Protein AF-A0A8I3NYG0-F1 (afdb_monomer)

Mean predicted aligned error: 18.51 Å

Secondary structure (DSSP, 8-state):
-----------------------------------S-TT-B-TTT--BS--S-EEEESSSTT-EEEHHHHHTT--BTTB-TTS-EEEE--HHHHHHHTTT----TT----BPPTTT----B-HHHHHHHHHHHSGGG------

Organism: Canis lupus familiaris (NCBI:txid9615)

InterPro domains:
  IPR000433 Zinc finger, ZZ-type [PF00569] (37-80)
  IPR000433 Zinc finger, ZZ-type [PS01357] (42-69)
  IPR000433 Zinc finger, ZZ-type [PS50135] (37-93)
  IPR000433 Zinc finger, ZZ-type [SM00291] (36-81)
  IPR008598 Di19, zinc-binding domain [PF05605] (109-142)
  IPR013087 Zinc finger C2H2-type [PS50157] (111-139)
  IPR013087 Zinc finger C2H2-type [SM00355] (111-134)
  IPR043145 Zinc finger, ZZ-type superfamily [G3DSA:3.30.60.90] (30-89)
  IPR050774 KCMF1 and Dystrophin [PTHR12268] (32-141)

Solvent-accessible surface area (backbone atoms only — not comparable to full-atom values): 9466 Å² total; per-residue (Å²): 136,92,87,88,83,91,81,87,90,86,85,92,83,90,85,85,90,81,83,81,83,77,68,88,72,73,79,71,77,72,70,76,67,55,62,42,46,73,96,40,52,15,74,82,78,65,50,55,52,45,63,63,49,34,34,36,42,75,78,41,85,93,38,31,28,40,52,70,43,55,77,67,55,65,62,55,101,80,42,56,78,85,54,61,60,47,81,46,67,37,73,46,48,44,33,67,75,65,72,56,68,72,81,52,98,82,61,84,58,58,42,54,41,92,87,77,65,55,66,72,24,43,74,68,54,39,51,51,46,42,57,70,79,41,54,88,67,72,74,82,76,81,129

Foldseek 3Di:
DDDDDDDDDDDDDDDDDDDDCPDDPDPPPPPVQQQWDAPDAAPQPRDHGDGDKKKAFPQDPNHIHDPVCLVVQPADPRDGNPTDIDIDHRPVNVCVVVVNPPDPVQDDPQDQQPVPRDTRDDPVRSVVCCCPVVVVPPDPPDD

Nearest PDB structures (foldseek):
  6ww3-assembly2_B  TM=8.357E-01  e=2.176E-05  Homo sapiens
  6cw2-assembly3_C  TM=8.959E-01  e=4.546E-04  Saccharomyces cerevisiae
  9c3c-assembly1_V  TM=8.942E-01  e=1.398E-03  Oryctolagus cuniculus
  8yt8-assembly1_E  TM=5.654E-01  e=3.983E-04  Mus musculus
  6cw3-assembly1_G  TM=5.465E-01  e=5.188E-04  Saccharomyces cerevisiae S288C

pLDDT: mean 72.15, std 18.37, range [32.0, 93.94]

Sequence (143 aa):
MWRRKAGAGSAGTPPGTLQPELGRGRAATVSTRMSRHEGVSCDACLKGNFRGRRYKCLICYDYDLCASCYESGATTTRHTTDHPMQCILTRVDFDLYYGGEAFSVEQPQSFTCPYCGKMGYTETSLQEHVTSEHAETSTEVVE

Structure (mmCIF, N/CA/C/O backbone):
data_AF-A0A8I3NYG0-F1
#
_entry.id   AF-A0A8I3NYG0-F1
#
loop_
_atom_site.group_PDB
_atom_site.id
_atom_site.type_symbol
_atom_site.label_atom_id
_atom_site.label_alt_id
_atom_site.label_comp_id
_atom_site.label_asym_id
_atom_site.label_entity_id
_atom_site.label_seq_id
_atom_site.pdbx_PDB_ins_code
_atom_site.Cartn_x
_atom_site.Cartn_y
_atom_site.Cartn_z
_atom_site.occupancy
_atom_site.B_iso_or_equiv
_atom_site.auth_seq_id
_atom_site.auth_comp_id
_atom_site.auth_asym_id
_atom_site.auth_atom_id
_atom_site.pdbx_PDB_model_num
ATOM 1 N N . MET A 1 1 ? 60.583 5.712 55.233 1.00 42.00 1 MET A N 1
ATOM 2 C CA . MET A 1 1 ? 59.564 6.762 55.438 1.00 42.00 1 MET A CA 1
ATOM 3 C C . MET A 1 1 ? 58.213 6.102 55.661 1.00 42.00 1 MET A C 1
ATOM 5 O O . MET A 1 1 ? 57.873 5.136 54.999 1.00 42.00 1 MET A O 1
ATOM 9 N N . TRP A 1 2 ? 57.536 6.591 56.687 1.00 32.00 2 TRP A N 1
ATOM 10 C CA . TRP A 1 2 ? 56.272 6.175 57.289 1.00 32.00 2 TRP A CA 1
ATOM 11 C C . TRP A 1 2 ? 55.085 6.212 56.306 1.00 32.00 2 TRP A C 1
ATOM 13 O O . TRP A 1 2 ? 54.938 7.211 55.612 1.00 32.00 2 TRP A O 1
ATOM 23 N N . ARG A 1 3 ? 54.192 5.207 56.318 1.00 47.38 3 ARG A N 1
ATOM 24 C CA . ARG A 1 3 ? 52.794 5.330 56.802 1.00 47.38 3 ARG A CA 1
ATOM 25 C C . ARG A 1 3 ? 52.092 3.967 56.903 1.00 47.38 3 ARG A C 1
ATOM 27 O O . ARG A 1 3 ? 52.272 3.081 56.083 1.00 47.38 3 ARG A O 1
ATOM 34 N N . ARG A 1 4 ? 51.312 3.857 57.981 1.00 49.84 4 ARG A N 1
ATOM 35 C CA . ARG A 1 4 ? 50.471 2.745 58.453 1.00 49.84 4 ARG A CA 1
ATOM 36 C C . ARG A 1 4 ? 49.082 2.769 57.807 1.00 49.84 4 ARG A C 1
ATOM 38 O O . ARG A 1 4 ? 48.592 3.863 57.540 1.00 49.84 4 ARG A O 1
ATOM 45 N N . LYS A 1 5 ? 48.410 1.611 57.782 1.00 53.62 5 LYS A N 1
ATOM 46 C CA . LYS A 1 5 ? 47.135 1.258 58.479 1.00 53.62 5 LYS A CA 1
ATOM 47 C C . LYS A 1 5 ? 46.608 -0.053 57.851 1.00 53.62 5 LYS A C 1
ATOM 49 O O . LYS A 1 5 ? 46.606 -0.147 56.636 1.00 53.62 5 LYS A O 1
ATOM 54 N N . ALA A 1 6 ? 46.382 -1.161 58.565 1.00 50.12 6 ALA A N 1
ATOM 55 C CA . ALA A 1 6 ? 45.464 -1.470 59.680 1.00 50.12 6 ALA A CA 1
ATOM 56 C C . ALA A 1 6 ? 43.994 -1.699 59.250 1.00 50.12 6 ALA A C 1
ATOM 58 O O . ALA A 1 6 ? 43.372 -0.782 58.725 1.00 50.12 6 ALA A O 1
ATOM 59 N N . GLY A 1 7 ? 43.462 -2.892 59.573 1.00 39.50 7 GLY A N 1
ATOM 60 C CA . GLY A 1 7 ? 42.034 -3.283 59.561 1.00 39.50 7 GLY A CA 1
ATOM 61 C C . GLY A 1 7 ? 41.834 -4.726 59.057 1.00 39.50 7 GLY A C 1
ATOM 62 O O . GLY A 1 7 ? 41.974 -4.948 57.864 1.00 39.50 7 GLY A O 1
ATOM 63 N N . ALA A 1 8 ? 41.797 -5.748 59.932 1.00 47.66 8 ALA A N 1
ATOM 64 C CA . ALA A 1 8 ? 40.586 -6.405 60.490 1.00 47.66 8 ALA A CA 1
ATOM 65 C C . ALA A 1 8 ? 39.703 -7.053 59.391 1.00 47.66 8 ALA A C 1
ATOM 67 O O . ALA A 1 8 ? 39.272 -6.350 58.495 1.00 47.66 8 ALA A O 1
ATOM 68 N N . GLY A 1 9 ? 39.390 -8.352 59.318 1.00 39.44 9 GLY A N 1
ATOM 69 C CA . GLY A 1 9 ? 39.280 -9.425 60.306 1.00 39.44 9 GLY A CA 1
ATOM 70 C C . GLY A 1 9 ? 37.803 -9.830 60.428 1.00 39.44 9 GLY A C 1
ATOM 71 O O . GLY A 1 9 ? 37.062 -9.093 61.065 1.00 39.44 9 GLY A O 1
ATOM 72 N N . SER A 1 10 ? 37.357 -10.947 59.830 1.00 41.16 10 SER A N 1
ATOM 73 C CA . SER A 1 10 ? 36.197 -11.754 60.289 1.00 41.16 10 SER A CA 1
ATOM 74 C C . SER A 1 10 ? 36.028 -13.053 59.486 1.00 41.16 10 SER A C 1
ATOM 76 O O . SER A 1 10 ? 36.313 -13.118 58.295 1.00 41.16 10 SER A O 1
ATOM 78 N N . ALA A 1 11 ? 35.593 -14.083 60.206 1.00 42.12 11 ALA A N 1
ATOM 79 C CA . ALA A 1 11 ? 35.471 -15.482 59.828 1.00 42.12 11 ALA A CA 1
ATOM 80 C C . ALA A 1 11 ? 34.081 -15.854 59.269 1.00 42.12 11 ALA A C 1
ATOM 82 O O . ALA A 1 11 ? 33.121 -15.115 59.470 1.00 42.12 11 ALA A O 1
ATOM 83 N N . GLY A 1 12 ? 33.965 -17.068 58.713 1.00 35.44 12 GLY A N 1
ATOM 84 C CA . GLY A 1 12 ? 32.738 -17.875 58.803 1.00 35.44 12 GLY A CA 1
ATOM 85 C C . GLY A 1 12 ? 32.136 -18.369 57.481 1.00 35.44 12 GLY A C 1
ATOM 86 O O . GLY A 1 12 ? 31.822 -17.602 56.580 1.00 35.44 12 GLY A O 1
ATOM 87 N N . THR A 1 13 ? 31.922 -19.678 57.384 1.00 46.84 13 THR A N 1
ATOM 88 C CA . THR A 1 13 ? 31.084 -20.402 56.401 1.00 46.84 13 THR A CA 1
ATOM 89 C C . THR A 1 13 ? 30.677 -21.724 57.082 1.00 46.84 13 THR A C 1
ATOM 91 O O . THR A 1 13 ? 31.447 -22.146 57.951 1.00 46.84 13 THR A O 1
ATOM 94 N N . PRO A 1 14 ? 29.658 -22.514 56.665 1.00 56.66 14 PRO A N 1
ATOM 95 C CA . PRO A 1 14 ? 28.273 -22.333 56.152 1.00 56.66 14 PRO A CA 1
ATOM 96 C C . PRO A 1 14 ? 27.273 -22.891 57.238 1.00 56.66 14 PRO A C 1
ATOM 98 O O . PRO A 1 14 ? 27.673 -22.829 58.399 1.00 56.66 14 PRO A O 1
ATOM 101 N N . PRO A 1 15 ? 26.055 -23.476 57.021 1.00 48.12 15 PRO A N 1
ATOM 102 C CA . PRO A 1 15 ? 25.228 -23.719 55.822 1.00 48.12 15 PRO A CA 1
ATOM 103 C C . PRO A 1 15 ? 23.712 -23.407 55.956 1.00 48.12 15 PRO A C 1
ATOM 105 O O . PRO A 1 15 ? 23.185 -23.188 57.038 1.00 48.12 15 PRO A O 1
ATOM 108 N N . GLY A 1 16 ? 22.992 -23.521 54.833 1.00 39.84 16 GLY A N 1
ATOM 109 C CA . GLY A 1 16 ? 21.641 -24.094 54.824 1.00 39.84 16 GLY A CA 1
ATOM 110 C C . GLY A 1 16 ? 20.433 -23.147 54.814 1.00 39.84 16 GLY A C 1
ATOM 111 O O . GLY A 1 16 ? 20.164 -22.433 55.769 1.00 39.84 16 GLY A O 1
ATOM 112 N N . THR A 1 17 ? 19.592 -23.385 53.802 1.00 48.12 17 THR A N 1
ATOM 113 C CA . THR A 1 17 ? 18.120 -23.272 53.823 1.00 48.12 17 THR A CA 1
ATOM 114 C C . THR A 1 17 ? 17.507 -21.877 53.647 1.00 48.12 17 THR A C 1
ATOM 116 O O . THR A 1 17 ? 17.425 -21.084 54.575 1.00 48.12 17 THR A O 1
ATOM 119 N N . LEU A 1 18 ? 16.965 -21.629 52.451 1.00 40.59 18 LEU A N 1
ATOM 120 C CA . LEU A 1 18 ? 15.518 -21.581 52.161 1.00 40.59 18 LEU A CA 1
ATOM 121 C C . LEU A 1 18 ? 15.316 -20.779 50.869 1.00 40.59 18 LEU A C 1
ATOM 123 O O . LEU A 1 18 ? 15.506 -19.566 50.817 1.00 40.59 18 LEU A O 1
ATOM 127 N N . GLN A 1 19 ?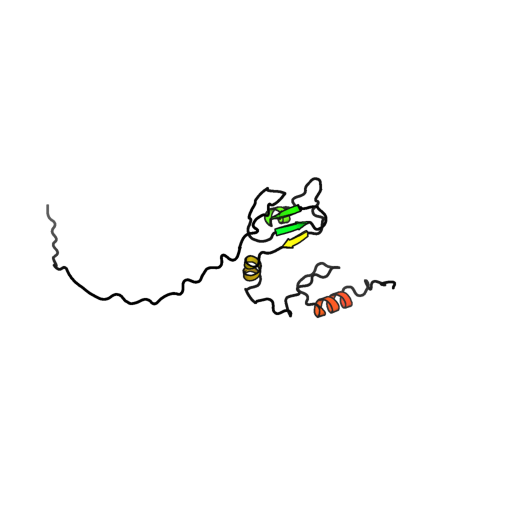 14.953 -21.499 49.811 1.00 53.06 19 GLN A N 1
ATOM 128 C CA . GLN A 1 19 ? 14.451 -20.924 48.570 1.00 53.06 19 GLN A CA 1
ATOM 129 C C . GLN A 1 19 ? 13.124 -20.204 48.853 1.00 53.06 19 GLN A C 1
ATOM 131 O O . GLN A 1 19 ? 12.254 -20.787 49.501 1.00 53.06 19 GLN A O 1
ATOM 136 N N . PRO A 1 20 ? 12.901 -18.988 48.337 1.00 44.91 20 PRO A N 1
ATOM 137 C CA . PRO A 1 20 ? 11.551 -18.535 48.074 1.00 44.91 20 PRO A CA 1
ATOM 138 C C . PRO A 1 20 ? 11.049 -19.241 46.809 1.00 44.91 20 PRO A C 1
ATOM 140 O O . PRO A 1 20 ? 11.574 -19.055 45.711 1.00 44.91 20 PRO A O 1
ATOM 143 N N . GLU A 1 21 ? 10.028 -20.069 47.005 1.00 57.56 21 GLU A N 1
ATOM 144 C CA . GLU A 1 21 ? 9.172 -20.682 45.992 1.00 57.56 21 GLU A CA 1
ATOM 145 C C . GLU A 1 21 ? 8.494 -19.577 45.157 1.00 57.56 21 GLU A C 1
ATOM 147 O O . GLU A 1 21 ? 7.340 -19.212 45.396 1.00 57.56 21 GLU A O 1
ATOM 152 N N . LEU A 1 22 ? 9.205 -18.988 44.190 1.00 51.72 22 LEU A N 1
ATOM 153 C CA . LEU A 1 22 ? 8.561 -18.118 43.212 1.00 51.72 22 LEU A CA 1
ATOM 154 C C . LEU A 1 22 ? 7.806 -19.005 42.227 1.00 51.72 22 LEU A C 1
ATOM 156 O O . LEU A 1 22 ? 8.384 -19.759 41.444 1.00 51.72 22 LEU A O 1
ATOM 160 N N . GLY A 1 23 ? 6.486 -18.940 42.377 1.00 48.28 23 GLY A N 1
ATOM 161 C CA . GLY A 1 23 ? 5.510 -19.824 41.783 1.00 48.28 23 GLY A CA 1
ATOM 162 C C . GLY A 1 23 ? 5.665 -20.037 40.286 1.00 48.28 23 GLY A C 1
ATOM 163 O O . GLY A 1 23 ? 6.173 -19.206 39.536 1.00 48.28 23 GLY A O 1
ATOM 164 N N . ARG A 1 24 ? 5.136 -21.191 39.877 1.00 58.19 24 ARG A N 1
ATOM 165 C CA . ARG A 1 24 ? 4.858 -21.598 38.502 1.00 58.19 24 ARG A CA 1
ATOM 166 C C . ARG A 1 24 ? 4.233 -20.446 37.712 1.00 58.19 24 ARG A C 1
ATOM 168 O O . ARG A 1 24 ? 3.013 -20.320 37.626 1.00 58.19 24 ARG A O 1
ATOM 175 N N . GLY A 1 25 ? 5.081 -19.646 37.077 1.00 47.25 25 GLY A N 1
ATOM 176 C CA . GLY A 1 25 ? 4.707 -18.863 35.919 1.00 47.25 25 GLY A CA 1
ATOM 177 C C . GLY A 1 25 ? 4.360 -19.866 34.837 1.00 47.25 25 GLY A C 1
ATOM 178 O O . GLY A 1 25 ? 5.238 -20.558 34.324 1.00 47.25 25 GLY A O 1
ATOM 179 N N . ARG A 1 26 ? 3.061 -20.006 34.559 1.00 57.84 26 ARG A N 1
ATOM 180 C CA . ARG A 1 26 ? 2.554 -20.679 33.364 1.00 57.84 26 ARG A CA 1
ATOM 181 C C . ARG A 1 26 ? 3.465 -20.284 32.209 1.00 57.84 26 ARG A C 1
ATOM 183 O O . ARG A 1 26 ? 3.571 -19.095 31.911 1.00 57.84 26 ARG A O 1
ATOM 190 N N . ALA A 1 27 ? 4.116 -21.267 31.591 1.00 53.06 27 ALA A N 1
ATOM 191 C CA . ALA A 1 27 ? 4.668 -21.094 30.265 1.00 53.06 27 ALA A CA 1
ATOM 192 C C . ALA A 1 27 ? 3.491 -20.645 29.401 1.00 53.06 27 ALA A C 1
ATOM 194 O O . ALA A 1 27 ? 2.645 -21.451 29.012 1.00 53.06 27 ALA A O 1
ATOM 195 N N . ALA A 1 28 ? 3.374 -19.333 29.202 1.00 54.66 28 ALA A N 1
ATOM 196 C CA . ALA A 1 28 ? 2.611 -18.803 28.106 1.00 54.66 28 ALA A CA 1
ATOM 197 C C . ALA A 1 28 ? 3.236 -19.486 26.900 1.00 54.66 28 ALA A C 1
ATOM 199 O O . ALA A 1 28 ? 4.385 -19.218 26.549 1.00 54.66 28 ALA A O 1
ATOM 200 N N . THR A 1 29 ? 2.521 -20.450 26.330 1.00 55.09 29 THR A N 1
ATOM 201 C CA . THR A 1 29 ? 2.723 -20.838 24.950 1.00 55.09 29 THR A CA 1
ATOM 202 C C . THR A 1 29 ? 2.588 -19.535 24.185 1.00 55.09 29 THR A C 1
ATOM 204 O O . THR A 1 29 ? 1.474 -19.085 23.909 1.00 55.09 29 THR A O 1
ATOM 207 N N . VAL A 1 30 ? 3.715 -18.862 23.950 1.00 53.56 30 VAL A N 1
ATOM 208 C CA . VAL A 1 30 ? 3.807 -17.785 22.984 1.00 53.56 30 VAL A CA 1
ATOM 209 C C . VAL A 1 30 ? 3.527 -18.502 21.680 1.00 53.56 30 VAL A C 1
ATOM 211 O O . VAL A 1 30 ? 4.421 -19.036 21.036 1.00 53.56 30 VAL A O 1
ATOM 214 N N . SER A 1 31 ? 2.239 -18.623 21.351 1.00 54.69 31 SER A N 1
ATOM 215 C CA . SER A 1 31 ? 1.809 -18.788 19.981 1.00 54.69 31 SER A CA 1
ATOM 216 C C . SER A 1 31 ? 2.526 -17.658 19.276 1.00 54.69 31 SER A C 1
ATOM 218 O O . SER A 1 31 ? 2.268 -16.492 19.584 1.00 54.69 31 SER A O 1
ATOM 220 N N . THR A 1 32 ? 3.541 -18.012 18.491 1.00 58.31 32 THR A N 1
ATOM 221 C CA . THR A 1 32 ? 4.353 -17.091 17.710 1.00 58.31 32 THR A CA 1
ATOM 222 C C . THR A 1 32 ? 3.390 -16.408 16.757 1.00 58.31 32 THR A C 1
ATOM 224 O O . THR A 1 32 ? 3.214 -16.846 15.626 1.00 58.31 32 THR A O 1
ATOM 227 N N . ARG A 1 33 ? 2.653 -15.397 17.235 1.00 62.56 33 ARG A N 1
ATOM 228 C CA . ARG A 1 33 ? 1.746 -14.641 16.393 1.00 62.56 33 ARG A CA 1
ATOM 229 C C . ARG A 1 33 ? 2.656 -14.045 15.334 1.00 62.56 33 ARG A C 1
ATOM 231 O O . ARG A 1 33 ? 3.636 -13.365 15.645 1.00 62.56 33 ARG A O 1
ATOM 238 N N . MET A 1 34 ? 2.406 -14.433 14.096 1.00 62.56 34 MET A N 1
ATOM 239 C CA . MET A 1 34 ? 3.320 -14.222 12.988 1.00 62.56 34 MET A CA 1
ATOM 240 C C . MET A 1 34 ? 3.390 -12.726 12.691 1.00 62.56 34 MET A C 1
ATOM 242 O O . MET A 1 34 ? 2.554 -12.174 11.991 1.00 62.56 34 MET A O 1
ATOM 246 N N . SER A 1 35 ? 4.388 -12.061 13.268 1.00 69.31 35 SER A N 1
ATOM 247 C CA . SER A 1 35 ? 4.677 -10.629 13.101 1.00 69.31 35 SER A CA 1
ATOM 248 C C . SER A 1 35 ? 5.392 -10.343 11.769 1.00 69.31 35 SER A C 1
ATOM 250 O O . SER A 1 35 ? 6.084 -9.340 11.622 1.00 69.31 35 SER A O 1
ATOM 252 N N . ARG A 1 36 ? 5.340 -11.281 10.816 1.00 81.94 36 ARG A N 1
ATOM 253 C CA . ARG A 1 36 ? 6.001 -11.200 9.509 1.00 81.94 36 ARG A CA 1
ATOM 254 C C . ARG A 1 36 ? 5.094 -11.802 8.442 1.00 81.94 36 ARG A C 1
ATOM 256 O O . ARG A 1 36 ? 4.400 -12.780 8.712 1.00 81.94 36 ARG A O 1
ATOM 263 N N . HIS A 1 37 ? 5.157 -11.264 7.231 1.00 82.94 37 HIS A N 1
ATOM 264 C CA . HIS A 1 37 ? 4.520 -11.870 6.065 1.00 82.94 37 HIS A CA 1
ATOM 265 C C . HIS A 1 37 ? 5.380 -13.027 5.536 1.00 82.94 37 HIS A C 1
ATOM 267 O O . HIS A 1 37 ? 6.257 -12.819 4.702 1.00 82.94 37 HIS A O 1
ATOM 273 N N . GLU A 1 38 ? 5.181 -14.243 6.050 1.00 82.06 38 GLU A N 1
ATOM 274 C CA . GLU A 1 38 ? 5.900 -15.428 5.562 1.00 82.06 38 GLU A CA 1
ATOM 275 C C . GLU A 1 38 ? 5.449 -15.843 4.158 1.00 82.06 38 GLU A C 1
ATOM 277 O O . GLU A 1 38 ? 4.265 -15.775 3.831 1.00 82.06 38 GLU A O 1
ATOM 282 N N . GLY A 1 39 ? 6.408 -16.266 3.328 1.00 83.81 39 GLY A N 1
ATOM 283 C CA . GLY A 1 39 ? 6.142 -16.686 1.948 1.00 83.81 39 GLY A CA 1
ATOM 284 C C . GLY A 1 39 ? 5.871 -15.529 0.983 1.00 83.81 39 GLY A C 1
ATOM 285 O O . GLY A 1 39 ? 5.403 -15.764 -0.124 1.00 83.81 39 GLY A O 1
ATOM 286 N N . VAL A 1 40 ? 6.153 -14.290 1.395 1.00 88.62 40 VAL A N 1
ATOM 287 C CA . VAL A 1 40 ? 5.947 -13.082 0.590 1.00 88.62 40 VAL A CA 1
ATOM 288 C C . VAL A 1 40 ? 7.269 -12.354 0.414 1.00 88.62 40 VAL A C 1
ATOM 290 O O . VAL A 1 40 ? 7.990 -12.112 1.389 1.00 88.62 40 VAL A O 1
ATOM 293 N N . SER A 1 41 ? 7.552 -11.954 -0.821 1.00 93.50 41 SER A N 1
ATOM 294 C CA . SER A 1 41 ? 8.682 -11.109 -1.196 1.00 93.50 41 SER A CA 1
ATOM 295 C C . SER A 1 41 ? 8.203 -9.790 -1.779 1.00 93.50 41 SER A C 1
ATOM 297 O O . SER A 1 41 ? 7.179 -9.737 -2.445 1.00 93.50 41 SER A O 1
ATOM 299 N N . CYS A 1 42 ? 8.949 -8.721 -1.518 1.00 93.75 42 CYS A N 1
ATOM 300 C CA . CYS A 1 42 ? 8.760 -7.457 -2.216 1.00 93.75 42 CYS A CA 1
ATOM 301 C C . CYS A 1 42 ? 9.355 -7.548 -3.629 1.00 93.75 42 CYS A C 1
ATOM 303 O O . CYS A 1 42 ? 10.545 -7.828 -3.746 1.00 93.75 42 CYS A O 1
ATOM 305 N N . ASP A 1 43 ? 8.597 -7.240 -4.676 1.00 93.38 43 ASP A N 1
ATOM 306 C CA . ASP A 1 43 ? 9.074 -7.297 -6.067 1.00 93.38 43 ASP A CA 1
ATOM 307 C C . ASP A 1 43 ? 10.076 -6.192 -6.421 1.00 93.38 43 ASP A C 1
ATOM 309 O O . ASP A 1 43 ? 10.865 -6.338 -7.352 1.00 93.38 43 ASP A O 1
ATOM 313 N N . ALA A 1 44 ? 10.098 -5.093 -5.660 1.00 92.19 44 ALA A N 1
ATOM 314 C CA . ALA A 1 44 ? 11.027 -3.989 -5.904 1.00 92.19 44 ALA A CA 1
ATOM 315 C C . ALA A 1 44 ? 12.404 -4.195 -5.250 1.00 92.19 44 ALA A C 1
ATOM 317 O O . ALA A 1 44 ? 13.428 -3.903 -5.861 1.00 92.19 44 ALA A O 1
ATOM 318 N N . CYS A 1 45 ? 12.453 -4.675 -4.002 1.00 93.06 45 CYS A N 1
ATOM 319 C CA . CYS A 1 45 ? 13.713 -4.852 -3.261 1.00 93.06 45 CYS A CA 1
ATOM 320 C C . CYS A 1 45 ? 14.079 -6.313 -2.976 1.00 93.06 45 CYS A C 1
ATOM 322 O O . CYS A 1 45 ? 15.079 -6.567 -2.307 1.00 93.06 45 CYS A O 1
ATOM 324 N N . LEU A 1 46 ? 13.264 -7.267 -3.440 1.00 92.12 46 LEU A N 1
ATOM 325 C CA . LEU A 1 46 ? 13.429 -8.720 -3.280 1.00 92.12 46 LEU A CA 1
ATOM 326 C C . LEU A 1 46 ? 13.515 -9.197 -1.823 1.00 92.12 46 LEU A C 1
ATOM 328 O O . LEU A 1 46 ? 13.875 -10.340 -1.536 1.00 92.12 46 LEU A O 1
ATOM 332 N N . LYS A 1 47 ? 13.155 -8.335 -0.869 1.00 90.44 47 LYS A N 1
ATOM 333 C CA . LYS A 1 47 ? 13.157 -8.670 0.551 1.00 90.44 47 LYS A CA 1
ATOM 334 C C . LYS A 1 47 ? 11.981 -9.591 0.863 1.00 90.44 47 LYS A C 1
ATOM 336 O O . LYS A 1 47 ? 10.828 -9.181 0.744 1.00 90.44 47 LYS A O 1
ATOM 341 N N . GLY A 1 48 ? 12.287 -10.809 1.298 1.00 89.19 48 GLY A N 1
ATOM 342 C CA . GLY A 1 48 ? 11.316 -11.766 1.826 1.00 89.19 48 GLY A CA 1
ATOM 343 C C . GLY A 1 48 ? 11.002 -11.550 3.307 1.00 89.19 48 GLY A C 1
ATOM 344 O O . GLY A 1 48 ? 11.755 -10.885 4.026 1.00 89.19 48 GLY A O 1
ATOM 345 N N . ASN A 1 49 ? 9.899 -12.143 3.767 1.00 84.69 49 ASN A N 1
ATOM 346 C CA . ASN A 1 49 ? 9.529 -12.272 5.182 1.00 84.69 49 ASN A CA 1
ATOM 347 C C . ASN A 1 49 ? 9.633 -10.949 5.964 1.00 84.69 49 ASN A C 1
ATOM 349 O O . ASN A 1 49 ? 10.125 -10.903 7.098 1.00 84.69 49 ASN A O 1
ATOM 353 N N . PHE A 1 50 ? 9.202 -9.847 5.346 1.00 86.50 50 PHE A N 1
ATOM 354 C CA . PHE A 1 50 ? 9.268 -8.527 5.961 1.00 86.50 50 PHE A CA 1
ATOM 355 C C . PHE A 1 50 ? 8.139 -8.314 6.982 1.00 86.50 50 PHE A C 1
ATOM 357 O O . PHE A 1 50 ? 7.135 -9.029 7.010 1.00 86.50 50 PHE A O 1
ATOM 364 N N . ARG A 1 51 ? 8.360 -7.346 7.877 1.00 85.19 51 ARG A N 1
ATOM 365 C CA . ARG A 1 51 ? 7.419 -6.928 8.928 1.00 85.19 51 ARG A CA 1
ATOM 366 C C . ARG A 1 51 ? 6.646 -5.687 8.502 1.00 85.19 51 ARG A C 1
ATOM 368 O O . ARG A 1 51 ? 7.158 -4.917 7.687 1.00 85.19 51 ARG A O 1
ATOM 375 N N . GLY A 1 52 ? 5.496 -5.452 9.127 1.00 84.94 52 GLY A N 1
ATOM 376 C CA . GLY A 1 52 ? 4.697 -4.256 8.903 1.00 84.94 52 GLY A CA 1
ATOM 377 C C . GLY A 1 52 ? 3.809 -4.379 7.669 1.00 84.94 52 GLY A C 1
ATOM 378 O O . GLY A 1 52 ? 3.323 -5.457 7.352 1.00 84.94 52 GLY A O 1
ATOM 379 N N . ARG A 1 53 ? 3.581 -3.257 6.979 1.00 88.50 53 ARG A N 1
ATOM 380 C CA . ARG A 1 53 ? 2.592 -3.168 5.896 1.00 88.50 53 ARG A CA 1
ATOM 381 C C . ARG A 1 53 ? 3.090 -3.833 4.613 1.00 88.50 53 ARG A C 1
ATOM 383 O O . ARG A 1 53 ? 4.161 -3.478 4.106 1.00 88.50 53 ARG A O 1
ATOM 390 N N . ARG A 1 54 ? 2.286 -4.748 4.071 1.00 92.56 54 ARG A N 1
ATOM 391 C CA . ARG A 1 54 ? 2.409 -5.282 2.710 1.00 92.56 54 ARG A CA 1
ATOM 392 C C . ARG A 1 54 ? 1.425 -4.556 1.803 1.00 92.56 54 ARG A C 1
ATOM 394 O O . ARG A 1 54 ? 0.273 -4.383 2.173 1.00 92.56 54 ARG A O 1
ATOM 401 N N . TYR A 1 55 ? 1.858 -4.186 0.609 1.00 92.69 55 TYR A N 1
ATOM 402 C CA . TYR A 1 55 ? 1.017 -3.556 -0.400 1.00 92.69 55 TYR A CA 1
ATOM 403 C C . TYR A 1 55 ? 0.916 -4.473 -1.607 1.00 92.69 55 TYR A C 1
ATOM 405 O O . TYR A 1 55 ? 1.903 -4.654 -2.313 1.00 92.69 55 TYR A O 1
ATOM 413 N N . LYS A 1 56 ? -0.261 -5.050 -1.846 1.00 93.19 56 LYS A N 1
ATOM 414 C CA . LYS A 1 56 ? -0.513 -5.861 -3.040 1.00 93.19 56 LYS A CA 1
ATOM 415 C C . LYS A 1 56 ? -1.161 -5.003 -4.113 1.00 93.19 56 LYS A C 1
ATOM 417 O O . LYS A 1 56 ? -2.148 -4.321 -3.845 1.00 93.19 56 LYS A O 1
ATOM 422 N N . CYS A 1 57 ? -0.621 -5.030 -5.323 1.00 93.81 57 CYS A N 1
ATOM 423 C CA . CYS A 1 57 ? -1.248 -4.366 -6.457 1.00 93.81 57 CYS A CA 1
ATOM 424 C C . CYS A 1 57 ? -2.545 -5.090 -6.832 1.00 93.81 57 CYS A C 1
ATOM 426 O O . CYS A 1 57 ? -2.551 -6.315 -6.940 1.00 93.81 57 CYS A O 1
ATOM 428 N N . LEU A 1 58 ? -3.623 -4.345 -7.075 1.00 92.25 58 LEU A N 1
ATOM 429 C CA . LEU A 1 58 ? -4.901 -4.926 -7.501 1.00 92.25 58 LEU A CA 1
ATOM 430 C C . LEU A 1 58 ? -5.001 -5.124 -9.022 1.00 92.25 58 LEU A C 1
ATOM 432 O O . LEU A 1 58 ? -5.910 -5.801 -9.490 1.00 92.25 58 LEU A O 1
ATOM 436 N N . ILE A 1 59 ? -4.064 -4.555 -9.789 1.00 92.31 59 ILE A N 1
ATOM 437 C CA . ILE A 1 59 ? -4.017 -4.663 -11.257 1.00 92.31 59 ILE A CA 1
ATOM 438 C C . ILE A 1 59 ? -2.942 -5.657 -11.718 1.00 92.31 59 ILE A C 1
ATOM 440 O O . ILE A 1 59 ? -3.151 -6.427 -12.654 1.00 92.31 59 ILE A O 1
ATOM 444 N N . CYS A 1 60 ? -1.766 -5.639 -11.091 1.00 92.00 60 CYS A N 1
ATOM 445 C CA . CYS A 1 60 ? -0.635 -6.461 -11.517 1.00 92.00 60 CYS A CA 1
ATOM 446 C C . CYS A 1 60 ? -0.742 -7.879 -10.950 1.00 92.00 60 CYS A C 1
ATOM 448 O O . CYS A 1 60 ? -1.062 -8.069 -9.778 1.00 92.00 60 CYS A O 1
ATOM 450 N N . TYR A 1 61 ? -0.390 -8.872 -11.767 1.00 91.75 61 TYR A N 1
ATOM 451 C CA . TYR A 1 61 ? -0.321 -10.256 -11.313 1.00 91.75 61 TYR A CA 1
ATOM 452 C C . TYR A 1 61 ? 0.831 -10.445 -10.326 1.00 91.75 61 TYR A C 1
ATOM 454 O O . TYR A 1 61 ? 1.974 -10.130 -10.646 1.00 91.75 61 TYR A O 1
ATOM 462 N N . ASP A 1 62 ? 0.486 -10.966 -9.153 1.00 89.56 62 ASP A N 1
ATOM 463 C CA . ASP A 1 62 ? 1.393 -11.310 -8.059 1.00 89.56 62 ASP A CA 1
ATOM 464 C C . ASP A 1 62 ? 2.429 -10.240 -7.691 1.00 89.56 62 ASP A C 1
ATOM 466 O O . ASP A 1 62 ? 3.573 -10.553 -7.400 1.00 89.56 62 ASP A O 1
ATOM 470 N N . TYR A 1 63 ? 2.017 -8.969 -7.718 1.00 93.38 63 TYR A N 1
ATOM 471 C CA . TYR A 1 63 ? 2.909 -7.858 -7.404 1.00 93.38 63 TYR A CA 1
ATOM 472 C C . TYR A 1 63 ? 2.689 -7.346 -5.982 1.00 93.38 63 TYR A C 1
ATOM 474 O O . TYR A 1 63 ? 1.606 -6.852 -5.642 1.00 93.38 63 TYR A O 1
ATOM 482 N N . ASP A 1 64 ? 3.729 -7.434 -5.170 1.00 93.94 64 ASP A N 1
ATOM 483 C CA . ASP A 1 64 ? 3.750 -7.117 -3.757 1.00 93.94 64 ASP A CA 1
ATOM 484 C C . ASP A 1 64 ? 4.914 -6.184 -3.417 1.00 93.94 64 ASP A C 1
ATOM 486 O O . ASP A 1 64 ? 6.069 -6.403 -3.771 1.00 93.94 64 ASP A O 1
ATOM 490 N N . LEU A 1 65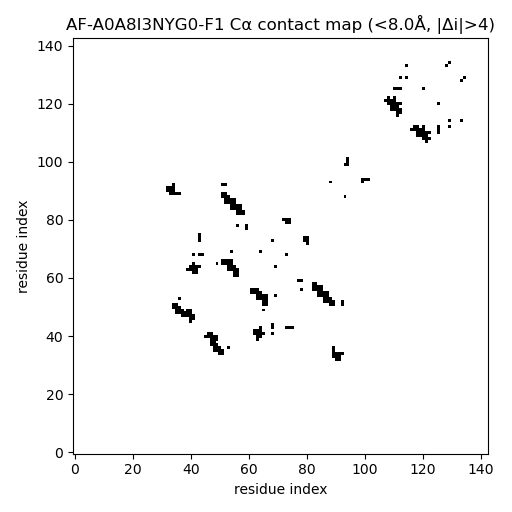 ? 4.620 -5.128 -2.665 1.00 93.94 65 LEU A N 1
ATOM 491 C CA . LEU A 1 65 ? 5.601 -4.175 -2.169 1.00 93.94 65 LEU A CA 1
ATOM 492 C C . LEU A 1 65 ? 5.627 -4.177 -0.644 1.00 93.94 65 LEU A C 1
ATOM 494 O O . LEU A 1 65 ? 4.604 -4.299 0.032 1.00 93.94 65 LEU A O 1
ATOM 498 N N . CYS A 1 66 ? 6.816 -3.994 -0.078 1.00 93.88 66 CYS A N 1
ATOM 499 C CA . CYS A 1 66 ? 6.942 -3.611 1.323 1.00 93.88 66 CYS A CA 1
ATOM 500 C C . CYS A 1 66 ? 6.669 -2.109 1.493 1.00 93.88 66 CYS A C 1
ATOM 502 O O . CYS A 1 66 ? 6.774 -1.339 0.536 1.00 93.88 66 CYS A O 1
ATOM 504 N N . ALA A 1 67 ? 6.378 -1.681 2.724 1.00 91.12 67 ALA A N 1
ATOM 505 C CA . ALA A 1 67 ? 6.078 -0.282 3.033 1.00 91.12 67 ALA A CA 1
ATOM 506 C C . ALA A 1 67 ? 7.100 0.721 2.481 1.00 91.12 67 ALA A C 1
ATOM 508 O O . ALA A 1 67 ? 6.704 1.703 1.867 1.00 91.12 67 ALA A O 1
ATOM 509 N N . SER A 1 68 ? 8.399 0.437 2.605 1.00 92.88 68 SER A N 1
ATOM 510 C CA . SER A 1 68 ? 9.439 1.339 2.103 1.00 92.88 68 SER A CA 1
ATOM 511 C C . SER A 1 68 ? 9.416 1.487 0.583 1.00 92.88 68 SER A C 1
ATOM 513 O O . SER A 1 68 ? 9.651 2.577 0.081 1.00 92.88 68 SER A O 1
ATOM 515 N N . CYS A 1 69 ? 9.141 0.405 -0.153 1.00 93.94 69 CYS A N 1
ATOM 516 C CA . CYS A 1 69 ? 9.093 0.443 -1.616 1.00 93.94 69 CYS A CA 1
ATOM 517 C C . CYS A 1 69 ? 7.808 1.090 -2.130 1.00 93.94 69 CYS A C 1
ATOM 519 O O . CYS A 1 69 ? 7.825 1.761 -3.157 1.00 93.94 69 CYS A O 1
ATOM 521 N N . TYR A 1 70 ? 6.706 0.908 -1.405 1.00 92.88 70 TYR A N 1
ATOM 522 C CA . TYR A 1 70 ? 5.469 1.619 -1.684 1.00 92.88 70 TYR A CA 1
ATOM 523 C C . TYR A 1 70 ? 5.636 3.130 -1.465 1.00 92.88 70 TYR A C 1
ATOM 525 O O . TYR A 1 70 ? 5.357 3.921 -2.359 1.00 92.88 70 TYR A O 1
ATOM 533 N N . GLU A 1 71 ? 6.175 3.533 -0.311 1.00 91.25 71 GLU A N 1
ATOM 534 C CA . GLU A 1 71 ? 6.407 4.942 0.040 1.00 91.25 71 GLU A CA 1
ATOM 535 C C . GLU A 1 71 ? 7.442 5.614 -0.872 1.00 91.25 71 GLU A C 1
ATOM 537 O O . GLU A 1 71 ? 7.324 6.800 -1.166 1.00 91.25 71 GLU A O 1
ATOM 542 N N . SER A 1 72 ? 8.429 4.862 -1.370 1.00 92.19 72 SER A N 1
ATOM 543 C CA . SER A 1 72 ? 9.380 5.365 -2.365 1.00 92.19 72 SER A CA 1
ATOM 544 C C . SER A 1 72 ? 8.803 5.452 -3.783 1.00 92.19 72 SER A C 1
ATOM 546 O O . SER A 1 72 ? 9.533 5.838 -4.692 1.00 92.19 72 SER A O 1
ATOM 548 N N . GLY A 1 73 ? 7.550 5.038 -4.006 1.00 91.69 73 GLY A N 1
ATOM 549 C CA . GLY A 1 73 ? 6.922 5.025 -5.328 1.00 91.69 73 GLY A CA 1
ATOM 550 C C . GLY A 1 73 ? 7.600 4.065 -6.307 1.00 91.69 73 GLY A C 1
ATOM 551 O O . GLY A 1 73 ? 7.856 4.428 -7.453 1.00 91.69 73 GLY A O 1
ATOM 552 N N . ALA A 1 74 ? 7.957 2.857 -5.858 1.00 90.31 74 ALA A N 1
ATOM 553 C CA . ALA A 1 74 ? 8.632 1.881 -6.707 1.00 90.31 74 ALA A CA 1
ATOM 554 C C . ALA A 1 74 ? 7.759 1.488 -7.910 1.00 90.31 74 ALA A C 1
ATOM 556 O O . ALA A 1 74 ? 6.678 0.926 -7.749 1.00 90.31 74 ALA A O 1
ATOM 557 N N . THR A 1 75 ? 8.265 1.733 -9.115 1.00 91.75 75 THR A N 1
ATOM 558 C CA . THR A 1 75 ? 7.612 1.374 -10.378 1.00 91.75 75 THR A CA 1
ATOM 559 C C . THR A 1 75 ? 8.400 0.287 -11.100 1.00 91.75 75 THR A C 1
ATOM 561 O O . THR A 1 75 ? 9.614 0.154 -10.938 1.00 91.75 75 THR A O 1
ATOM 564 N N . THR A 1 76 ? 7.705 -0.522 -11.895 1.00 87.56 76 THR A N 1
ATOM 565 C CA . THR A 1 76 ? 8.316 -1.548 -12.750 1.00 87.56 76 THR A CA 1
ATOM 566 C C . THR A 1 76 ? 7.694 -1.509 -14.139 1.00 87.56 76 THR A C 1
ATOM 568 O O . THR A 1 76 ? 6.770 -0.747 -14.405 1.00 87.56 76 THR A O 1
ATOM 571 N N . THR A 1 77 ? 8.169 -2.363 -15.045 1.00 87.81 77 THR A N 1
ATOM 572 C CA . THR A 1 77 ? 7.655 -2.454 -16.421 1.00 87.81 77 THR A CA 1
ATOM 573 C C . THR A 1 77 ? 6.150 -2.708 -16.507 1.00 87.81 77 THR A C 1
ATOM 575 O O . THR A 1 77 ? 5.540 -2.376 -17.518 1.00 87.81 77 THR A O 1
ATOM 578 N N . ARG A 1 78 ? 5.550 -3.309 -15.471 1.00 86.56 78 ARG A N 1
ATOM 579 C CA . ARG A 1 78 ? 4.120 -3.648 -15.421 1.00 86.56 78 ARG A CA 1
ATOM 580 C C . ARG A 1 78 ? 3.348 -2.933 -14.314 1.00 86.56 78 ARG A C 1
ATOM 582 O O . ARG A 1 78 ? 2.135 -3.107 -14.254 1.00 86.56 78 ARG A O 1
ATOM 589 N N . HIS A 1 79 ? 4.017 -2.176 -13.444 1.00 90.81 79 HIS A N 1
ATOM 590 C CA . HIS A 1 79 ? 3.403 -1.509 -12.297 1.00 90.81 79 HIS A CA 1
ATOM 591 C C . HIS A 1 79 ? 3.760 -0.024 -12.264 1.00 90.81 79 HIS A C 1
ATOM 593 O O . HIS A 1 79 ? 4.940 0.332 -12.256 1.00 90.81 79 HIS A O 1
ATOM 599 N N . THR A 1 80 ? 2.737 0.823 -12.170 1.00 92.19 80 THR A N 1
ATOM 600 C CA . THR A 1 80 ? 2.866 2.261 -11.919 1.00 92.19 80 THR A CA 1
ATOM 601 C C . THR A 1 80 ? 2.281 2.614 -10.553 1.00 92.19 80 THR A C 1
ATOM 603 O O . THR A 1 80 ? 1.475 1.866 -9.998 1.00 92.19 80 THR A O 1
ATOM 606 N N . THR A 1 81 ? 2.656 3.777 -10.020 1.00 89.56 81 THR A N 1
ATOM 607 C CA . THR A 1 81 ? 2.115 4.306 -8.757 1.00 89.56 81 THR A CA 1
ATOM 608 C C . THR A 1 81 ? 0.626 4.645 -8.824 1.00 89.56 81 THR A C 1
ATOM 610 O O . THR A 1 81 ? -0.000 4.799 -7.783 1.00 89.56 81 THR A O 1
ATOM 613 N N . ASP A 1 82 ? 0.055 4.742 -10.029 1.00 89.56 82 ASP A N 1
ATOM 614 C CA . ASP A 1 82 ? -1.379 4.971 -10.241 1.00 89.56 82 ASP A CA 1
ATOM 615 C C . ASP A 1 82 ? -2.215 3.698 -10.059 1.00 89.56 82 ASP A C 1
ATOM 617 O O . ASP A 1 82 ? -3.443 3.759 -9.989 1.00 89.56 82 ASP A O 1
ATOM 621 N N . HIS A 1 83 ? -1.580 2.522 -9.997 1.00 90.31 83 HIS A N 1
ATOM 622 C CA . HIS A 1 83 ? -2.314 1.290 -9.754 1.00 90.31 83 HIS A CA 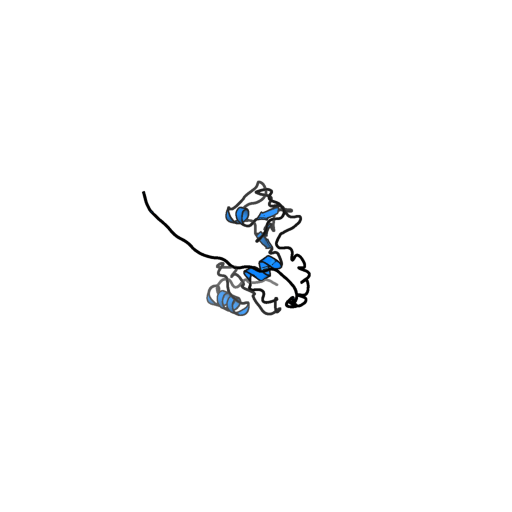1
ATOM 623 C C . HIS A 1 83 ? -2.838 1.265 -8.309 1.00 90.31 83 HIS A C 1
ATOM 625 O O . HIS A 1 83 ? -2.054 1.426 -7.370 1.00 90.31 83 HIS A O 1
ATOM 631 N N . PRO A 1 84 ? -4.134 0.982 -8.093 1.00 90.25 84 PRO A N 1
ATOM 632 C CA . PRO A 1 84 ? -4.682 0.841 -6.758 1.00 90.25 84 PRO A CA 1
ATOM 633 C C . PRO A 1 84 ? -4.003 -0.327 -6.036 1.00 90.25 84 PRO A C 1
ATOM 635 O O . PRO A 1 84 ? -3.880 -1.437 -6.569 1.00 90.25 84 PRO A O 1
ATOM 638 N N . MET A 1 85 ? -3.561 -0.071 -4.805 1.00 91.56 85 MET A N 1
ATOM 639 C CA . MET A 1 85 ? -2.894 -1.059 -3.963 1.00 91.56 85 MET A CA 1
ATOM 640 C C . MET A 1 85 ? -3.695 -1.325 -2.692 1.00 91.56 85 MET A C 1
ATOM 642 O O . MET A 1 85 ? -4.182 -0.406 -2.036 1.00 91.56 85 MET A O 1
ATOM 646 N N . GLN A 1 86 ? -3.790 -2.597 -2.317 1.00 91.25 86 GLN A N 1
ATOM 647 C CA . GLN A 1 86 ? -4.376 -3.026 -1.057 1.00 91.25 86 GLN A CA 1
ATOM 648 C C . GLN A 1 86 ? -3.292 -3.135 0.014 1.00 91.25 86 GLN A C 1
ATOM 650 O O . GLN A 1 86 ? -2.328 -3.889 -0.140 1.00 91.25 86 GLN A O 1
ATOM 655 N N . CYS A 1 87 ? -3.478 -2.420 1.124 1.00 90.62 87 CYS A N 1
ATOM 656 C CA . CYS A 1 87 ? -2.665 -2.591 2.323 1.00 90.62 87 CYS A CA 1
ATOM 657 C C . CYS A 1 87 ? -3.124 -3.846 3.082 1.00 90.62 87 CYS A C 1
ATOM 659 O O . CYS A 1 87 ? -4.273 -3.948 3.508 1.00 90.62 87 CYS A O 1
ATOM 661 N N . ILE A 1 88 ? -2.219 -4.804 3.242 1.00 88.38 88 ILE A N 1
ATOM 662 C CA . ILE A 1 88 ? -2.412 -6.062 3.954 1.00 88.38 88 ILE A CA 1
ATOM 663 C C . ILE A 1 88 ? -1.541 -6.008 5.209 1.00 88.38 88 ILE A C 1
ATOM 665 O O . ILE A 1 88 ? -0.321 -5.855 5.127 1.00 88.38 88 ILE A O 1
ATOM 669 N N . LEU A 1 89 ? -2.172 -6.141 6.374 1.00 84.88 89 LEU A N 1
ATOM 670 C CA . LEU A 1 89 ? -1.505 -6.170 7.676 1.00 84.88 89 LEU A CA 1
ATOM 671 C C . LEU A 1 89 ? -1.503 -7.591 8.234 1.00 84.88 89 LEU A C 1
ATOM 673 O O . LEU A 1 89 ? -2.460 -8.345 8.047 1.00 84.88 89 LEU A O 1
ATOM 677 N N . THR A 1 90 ? -0.441 -7.967 8.950 1.00 81.38 90 THR A N 1
ATOM 678 C CA . THR A 1 90 ? -0.500 -9.166 9.794 1.00 81.38 90 THR A CA 1
ATOM 679 C C . THR A 1 90 ? -1.434 -8.916 10.976 1.00 81.38 90 THR A C 1
ATOM 681 O O . THR A 1 90 ? -1.615 -7.779 11.405 1.00 81.38 90 THR A O 1
ATOM 684 N N . ARG A 1 91 ? -1.996 -9.980 11.560 1.00 77.31 91 ARG A N 1
ATOM 685 C CA . ARG A 1 91 ? -2.851 -9.858 12.753 1.00 77.31 91 ARG A CA 1
ATOM 686 C C . ARG A 1 91 ? -2.123 -9.186 13.924 1.00 77.31 91 ARG A C 1
ATOM 688 O O . ARG A 1 91 ? -2.735 -8.441 14.670 1.00 77.31 91 ARG A O 1
ATOM 695 N N . VAL A 1 92 ? -0.814 -9.412 14.055 1.00 75.62 92 VAL A N 1
ATOM 696 C CA . VAL A 1 92 ? 0.013 -8.754 15.081 1.00 75.62 92 VAL A CA 1
ATOM 697 C C . VAL A 1 92 ? 0.188 -7.275 14.796 1.00 75.62 92 VAL A C 1
ATOM 699 O O . VAL A 1 92 ? 0.039 -6.466 15.702 1.00 75.62 92 VAL A O 1
ATOM 702 N N . ASP A 1 93 ? 0.520 -6.923 13.555 1.00 75.31 93 ASP A N 1
ATOM 703 C CA . ASP A 1 93 ? 0.718 -5.523 13.183 1.00 75.31 93 ASP A CA 1
ATOM 704 C C . ASP A 1 93 ? -0.605 -4.753 13.259 1.00 75.31 93 ASP A C 1
ATOM 706 O O . ASP A 1 93 ? -0.613 -3.597 13.662 1.00 75.31 93 ASP A O 1
ATOM 710 N N . PHE A 1 94 ? -1.724 -5.414 12.956 1.00 72.94 94 PHE A N 1
ATOM 711 C CA . PHE A 1 94 ? -3.063 -4.882 13.173 1.00 72.94 94 PHE A CA 1
ATOM 712 C C . PHE A 1 94 ? -3.323 -4.608 14.662 1.00 72.94 94 PHE A C 1
ATOM 714 O O . PHE A 1 94 ? -3.624 -3.473 15.022 1.00 72.94 94 PHE A O 1
ATOM 721 N N . ASP A 1 95 ? -3.132 -5.603 15.536 1.00 73.88 95 ASP A N 1
ATOM 722 C CA . ASP A 1 95 ? -3.313 -5.440 16.986 1.00 73.88 95 ASP A CA 1
ATOM 723 C C . ASP A 1 95 ? -2.420 -4.308 17.539 1.00 73.88 95 ASP A C 1
ATOM 725 O O . ASP A 1 95 ? -2.855 -3.517 18.368 1.00 73.88 95 ASP A O 1
ATOM 729 N N . LEU A 1 96 ? -1.173 -4.193 17.073 1.00 73.19 96 LEU A N 1
ATOM 730 C CA . LEU A 1 96 ? -0.248 -3.145 17.517 1.00 73.19 96 LEU A CA 1
ATOM 731 C C . LEU A 1 96 ? -0.645 -1.751 17.025 1.00 73.19 96 LEU A C 1
ATOM 733 O O . LEU A 1 96 ? -0.524 -0.787 17.778 1.00 73.19 96 LEU A O 1
ATOM 737 N N . TYR A 1 97 ? -1.083 -1.629 15.771 1.00 66.94 97 TYR A N 1
ATOM 738 C CA . TYR A 1 97 ? -1.398 -0.333 15.170 1.00 66.94 97 TYR A CA 1
ATOM 739 C C . TYR A 1 97 ? -2.759 0.206 15.628 1.00 66.94 97 TYR A C 1
ATOM 741 O O . TYR A 1 97 ? -2.919 1.415 15.772 1.00 66.94 97 TYR A O 1
ATOM 749 N N . TYR A 1 98 ? -3.716 -0.685 15.907 1.00 66.94 98 TYR A N 1
ATOM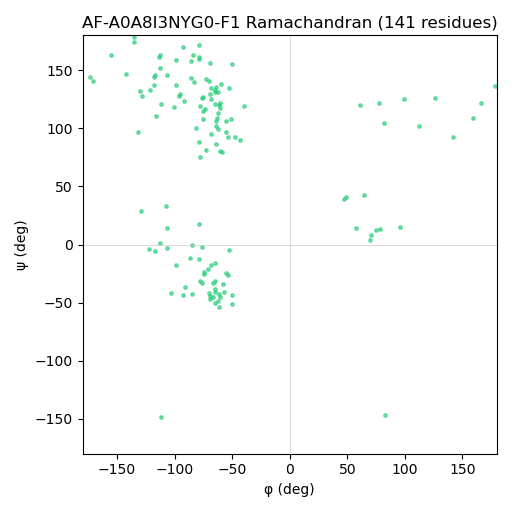 750 C CA . TYR A 1 98 ? -5.081 -0.338 16.319 1.00 66.94 98 TYR A CA 1
ATOM 751 C C . TYR A 1 98 ? -5.362 -0.591 17.812 1.00 66.94 98 TYR A C 1
ATOM 753 O O . TYR A 1 98 ? -6.511 -0.563 18.240 1.00 66.94 98 TYR A O 1
ATOM 761 N N . GLY A 1 99 ? -4.325 -0.812 18.629 1.00 64.56 99 GLY A N 1
ATOM 762 C CA . GLY A 1 99 ? -4.442 -0.850 20.094 1.00 64.56 99 GLY A CA 1
ATOM 763 C C . GLY A 1 99 ? -5.016 -2.141 20.688 1.00 64.56 99 GLY A C 1
ATOM 764 O O . GLY A 1 99 ? -5.335 -2.169 21.872 1.00 64.56 99 GLY A O 1
ATOM 765 N N . GLY A 1 100 ? -5.120 -3.217 19.906 1.00 57.06 100 GLY A N 1
ATOM 766 C CA . GLY A 1 100 ? -5.486 -4.548 20.397 1.00 57.06 100 GLY A CA 1
ATOM 767 C C . GLY A 1 100 ? -6.942 -4.693 20.838 1.00 57.06 100 GLY A C 1
ATOM 768 O O . GLY A 1 100 ? -7.301 -5.742 21.376 1.00 57.06 100 GLY A O 1
ATOM 769 N N . GLU A 1 101 ? -7.782 -3.687 20.588 1.00 48.12 101 GLU A N 1
ATOM 770 C CA . GLU A 1 101 ? -9.231 -3.834 20.651 1.00 48.12 101 GLU A CA 1
ATOM 771 C C . GLU A 1 101 ? -9.607 -4.843 19.560 1.00 48.12 101 GLU A C 1
ATOM 773 O O . GLU A 1 101 ? -9.461 -4.593 18.360 1.00 48.12 101 GLU A O 1
ATOM 778 N N . ALA A 1 102 ? -10.001 -6.047 19.980 1.00 50.28 102 ALA A N 1
ATOM 779 C CA . ALA A 1 102 ? -10.535 -7.037 19.064 1.00 50.28 102 ALA A CA 1
ATOM 780 C C . ALA A 1 102 ? -11.666 -6.379 18.274 1.00 50.28 102 ALA A C 1
ATOM 782 O O . ALA A 1 102 ? -12.499 -5.700 18.868 1.00 50.28 102 ALA A O 1
ATOM 783 N N . PHE A 1 103 ? -11.674 -6.597 16.958 1.00 45.91 103 PHE A N 1
ATOM 784 C CA . PHE A 1 103 ? -12.738 -6.193 16.048 1.00 45.91 103 PHE A CA 1
ATOM 785 C C . PHE A 1 103 ? -14.093 -6.608 16.650 1.00 45.91 103 PHE A C 1
ATOM 787 O O . PHE A 1 103 ? -14.550 -7.737 16.469 1.00 45.91 103 PHE A O 1
ATOM 794 N N . SER A 1 104 ? -14.734 -5.718 17.407 1.00 49.25 104 SER A N 1
ATOM 795 C CA . SER A 1 104 ? -16.181 -5.733 17.485 1.00 49.25 104 SER A CA 1
ATOM 796 C C . SER A 1 104 ? -16.607 -5.386 16.072 1.00 49.25 104 SER A C 1
ATOM 798 O O . SER A 1 104 ? -16.060 -4.462 15.474 1.00 49.25 104 SER A O 1
ATOM 800 N N . VAL A 1 105 ? -17.546 -6.144 15.521 1.00 55.22 105 VAL A N 1
ATOM 801 C CA . VAL A 1 105 ? -18.086 -5.992 14.156 1.00 55.22 105 VAL A CA 1
ATOM 802 C C . VAL A 1 105 ? -18.585 -4.554 13.858 1.00 55.22 105 VAL A C 1
ATOM 804 O O . VAL A 1 105 ? -18.894 -4.226 12.723 1.00 55.22 105 VAL A O 1
ATOM 807 N N . GLU A 1 106 ? -18.562 -3.672 14.858 1.00 56.56 106 GLU A N 1
ATOM 808 C CA . GLU A 1 106 ? -19.173 -2.354 14.918 1.00 56.56 106 GLU A CA 1
ATOM 809 C C . GLU A 1 106 ? -18.221 -1.141 14.813 1.00 56.56 106 GLU A C 1
ATOM 811 O O . GLU A 1 106 ? -18.757 -0.042 14.826 1.00 56.56 106 GLU A O 1
ATOM 816 N N . GLN A 1 107 ? -16.878 -1.242 14.733 1.00 54.03 107 GLN A N 1
ATOM 817 C CA . GLN A 1 107 ? -15.984 -0.111 14.336 1.00 54.03 107 GLN A CA 1
ATOM 818 C C . GLN A 1 107 ? -14.492 -0.505 14.384 1.00 54.03 107 GLN A C 1
ATOM 820 O O . GLN A 1 107 ? -14.085 -1.154 15.345 1.00 54.03 107 GLN A O 1
ATOM 825 N N . PRO A 1 108 ? -13.655 -0.134 13.386 1.00 56.88 108 PRO A N 1
ATOM 826 C CA . PRO A 1 108 ? -13.508 1.229 12.878 1.00 56.88 108 PRO A CA 1
ATOM 827 C C . PRO A 1 108 ? -13.566 1.275 11.348 1.00 56.88 108 PRO A C 1
ATOM 829 O O . PRO A 1 108 ? -12.570 1.072 10.651 1.00 56.88 108 PRO A O 1
ATOM 832 N N . GLN A 1 109 ? -14.738 1.579 10.806 1.00 58.50 109 GLN A N 1
ATOM 833 C CA . GLN A 1 109 ? -14.843 1.919 9.398 1.00 58.50 109 GLN A CA 1
ATOM 834 C C . GLN A 1 109 ? -14.368 3.366 9.233 1.00 58.50 109 GLN A C 1
ATOM 836 O O . GLN A 1 109 ? -15.186 4.267 9.146 1.00 58.50 109 GLN A O 1
ATOM 841 N N . SER A 1 110 ? -13.056 3.618 9.288 1.00 66.12 110 SER A N 1
ATOM 842 C CA . SER A 1 110 ? -12.504 4.909 8.873 1.00 66.12 110 SER A CA 1
ATOM 843 C C . SER A 1 110 ? -12.591 4.967 7.353 1.00 66.12 110 SER A C 1
ATOM 845 O O . SER A 1 110 ? -11.633 4.630 6.652 1.00 66.12 110 SER A O 1
ATOM 847 N N . PHE A 1 111 ? -13.767 5.302 6.836 1.00 73.56 111 PHE A N 1
ATOM 848 C CA . PHE A 1 111 ? -13.943 5.417 5.408 1.00 73.56 111 PHE A CA 1
ATOM 849 C C . PHE A 1 111 ? -13.242 6.667 4.905 1.00 73.56 111 PHE A C 1
ATOM 851 O O . PHE A 1 111 ? -13.217 7.725 5.545 1.00 73.56 111 PHE A O 1
ATOM 858 N N . THR A 1 112 ? -12.659 6.506 3.729 1.00 80.19 112 THR A N 1
ATOM 859 C CA . THR A 1 112 ? -12.062 7.591 2.976 1.00 80.19 112 THR A CA 1
ATOM 860 C C . THR A 1 112 ? -13.096 8.071 1.980 1.00 80.19 112 THR A C 1
ATOM 862 O O . THR A 1 112 ? -13.642 7.266 1.225 1.00 80.19 112 THR A O 1
ATOM 865 N N . CYS A 1 113 ? -13.363 9.372 1.965 1.00 81.69 113 CYS A N 1
ATOM 866 C CA . CYS A 1 113 ? -14.232 9.950 0.959 1.00 81.69 113 CYS A CA 1
ATOM 867 C C . CYS A 1 113 ? -13.631 9.712 -0.435 1.00 81.69 113 CYS A C 1
ATOM 869 O O . CYS A 1 113 ? -12.505 10.155 -0.678 1.00 81.69 113 CYS A O 1
ATOM 871 N N . PRO A 1 114 ? -14.346 9.049 -1.361 1.00 78.19 114 PRO A N 1
ATOM 872 C CA . PRO A 1 114 ? -13.819 8.765 -2.694 1.00 78.19 114 PRO A CA 1
ATOM 873 C C . PRO A 1 114 ? -13.655 10.033 -3.548 1.00 78.19 114 PRO A C 1
ATOM 875 O O . PRO A 1 114 ? -12.915 10.009 -4.525 1.00 78.19 114 PRO A O 1
ATOM 878 N N . TYR A 1 115 ? -14.304 11.141 -3.171 1.00 78.31 115 TYR A N 1
ATOM 879 C CA . TYR A 1 115 ? -14.275 12.401 -3.918 1.00 78.31 115 TYR A CA 1
ATOM 880 C C . TYR A 1 115 ? -13.158 13.350 -3.474 1.00 78.31 115 TYR A C 1
ATOM 882 O O . TYR A 1 115 ? -12.562 14.025 -4.309 1.00 78.31 115 TYR A O 1
ATOM 890 N N . CYS A 1 116 ? -12.849 13.410 -2.175 1.00 83.31 116 CYS A N 1
ATOM 891 C CA . CYS A 1 116 ? -11.837 14.335 -1.649 1.00 83.31 116 CYS A CA 1
ATOM 892 C C . CYS A 1 116 ? -10.688 13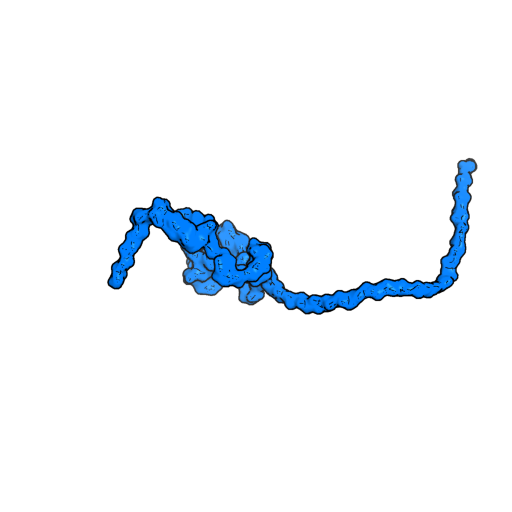.662 -0.889 1.00 83.31 116 CYS A C 1
ATOM 894 O O . CYS A 1 116 ? -9.771 14.345 -0.437 1.00 83.31 116 CYS A O 1
ATOM 896 N N . GLY A 1 117 ? -10.729 12.341 -0.705 1.00 72.81 117 GLY A N 1
ATOM 897 C CA . GLY A 1 117 ? -9.677 11.591 -0.021 1.00 72.81 117 GLY A CA 1
ATOM 898 C C . GLY A 1 117 ? -9.578 11.848 1.487 1.00 72.81 117 GLY A C 1
ATOM 899 O O . GLY A 1 117 ? -8.673 11.315 2.129 1.00 72.81 117 GLY A O 1
ATOM 900 N N . LYS A 1 118 ? -10.479 12.649 2.079 1.00 75.38 118 LYS A N 1
ATOM 901 C CA . LYS A 1 118 ? -10.526 12.862 3.533 1.00 75.38 118 LYS A CA 1
ATOM 902 C C . LYS A 1 118 ? -10.895 11.543 4.220 1.00 75.38 118 LYS A C 1
ATOM 904 O O . LYS A 1 118 ? -11.834 10.865 3.809 1.00 75.38 118 LYS A O 1
ATOM 909 N N . MET A 1 119 ? -10.136 11.176 5.247 1.00 76.25 119 MET A N 1
ATOM 910 C CA . MET A 1 119 ? -10.286 9.930 6.003 1.00 76.25 119 MET A CA 1
ATOM 911 C C . MET A 1 119 ? -10.739 10.208 7.438 1.00 76.25 119 MET A C 1
ATOM 913 O O . MET A 1 119 ? -10.593 11.325 7.931 1.00 76.25 119 MET A O 1
ATOM 917 N N . GLY A 1 120 ? -11.242 9.176 8.116 1.00 76.56 120 GLY A N 1
ATOM 918 C CA . GLY A 1 120 ? -11.707 9.278 9.506 1.00 76.56 120 GLY A CA 1
ATOM 919 C C . GLY A 1 120 ? -13.212 9.503 9.643 1.00 76.56 120 GLY A C 1
ATOM 920 O O . GLY A 1 120 ? -13.676 9.861 10.722 1.00 76.56 120 GLY A O 1
ATOM 921 N N . TYR A 1 121 ? -13.970 9.280 8.571 1.00 70.88 121 TYR A N 1
ATOM 922 C CA . TYR A 1 121 ? -15.425 9.258 8.625 1.00 70.88 121 TYR A CA 1
ATOM 923 C C . TYR A 1 121 ? -15.927 7.874 9.021 1.00 70.88 121 TYR A C 1
ATOM 925 O O . TYR A 1 121 ? -15.354 6.887 8.577 1.00 70.88 121 TYR A O 1
ATOM 933 N N . THR A 1 122 ? -16.999 7.809 9.806 1.00 78.88 122 THR A N 1
ATOM 934 C CA . THR A 1 122 ? -17.827 6.606 9.962 1.00 78.88 122 THR A CA 1
ATOM 935 C C . THR A 1 122 ? -18.762 6.484 8.757 1.00 78.88 122 THR A C 1
ATOM 937 O O . THR A 1 122 ? -18.839 7.410 7.953 1.00 78.88 122 THR A O 1
ATOM 940 N N . GLU A 1 123 ? -19.493 5.374 8.606 1.00 77.81 123 GLU A N 1
ATOM 941 C CA . GLU A 1 123 ? -20.474 5.216 7.514 1.00 77.81 123 GLU A CA 1
ATOM 942 C C . GLU A 1 123 ? -21.423 6.419 7.423 1.00 77.81 123 GLU A C 1
ATOM 944 O O . GLU A 1 123 ? -21.543 7.063 6.380 1.00 77.81 123 GLU A O 1
ATOM 949 N N . THR A 1 124 ? -22.017 6.780 8.562 1.00 78.00 124 THR A N 1
ATOM 950 C CA . THR A 1 124 ? -22.971 7.885 8.675 1.00 78.00 124 THR A CA 1
ATOM 951 C C . THR A 1 124 ? -22.315 9.238 8.413 1.00 78.00 124 THR A C 1
ATOM 953 O O . THR A 1 124 ? -22.853 10.031 7.645 1.00 78.00 124 THR A O 1
ATOM 956 N N . SER A 1 125 ? -21.134 9.510 8.983 1.00 80.00 125 SER A N 1
ATOM 957 C CA . SER A 1 125 ? -20.488 10.813 8.777 1.00 80.00 125 SER A CA 1
ATOM 958 C C . SER A 1 125 ? -19.871 10.956 7.387 1.00 80.00 125 SER A C 1
ATOM 960 O O . SER A 1 125 ? -19.759 12.075 6.888 1.00 80.00 125 SER A O 1
ATOM 962 N N . LEU A 1 126 ? -19.529 9.848 6.719 1.00 82.06 126 LEU A N 1
ATOM 963 C CA . LEU A 1 126 ? -19.128 9.868 5.318 1.00 82.06 126 LEU A CA 1
ATOM 964 C C . LEU A 1 126 ? -20.329 10.205 4.438 1.00 82.06 126 LEU A C 1
ATOM 966 O O . LEU A 1 126 ? -20.204 11.032 3.540 1.00 82.06 126 LEU A O 1
ATOM 970 N N . GLN A 1 127 ? -21.488 9.598 4.700 1.00 83.19 127 GLN A N 1
ATOM 971 C CA . GLN A 1 127 ? -22.711 9.903 3.966 1.00 83.19 127 GLN A CA 1
ATOM 972 C C . GLN A 1 127 ? -23.111 11.375 4.137 1.00 83.19 127 GLN A C 1
ATOM 974 O O . GLN A 1 127 ? -23.387 12.050 3.148 1.00 83.19 127 GLN A O 1
ATOM 979 N N . GLU A 1 128 ? -23.067 11.912 5.357 1.00 84.75 128 GLU A N 1
ATOM 980 C CA . GLU A 1 128 ? -23.295 13.341 5.619 1.00 84.75 128 GLU A CA 1
ATOM 981 C C . GLU A 1 128 ? -22.258 14.232 4.924 1.00 84.75 128 GLU A C 1
ATOM 983 O O . GLU A 1 128 ? -22.610 15.238 4.312 1.00 84.75 128 GLU A O 1
ATOM 988 N N . HIS A 1 129 ? -20.978 13.856 4.952 1.00 86.56 129 HIS A N 1
ATOM 989 C CA . HIS A 1 129 ? -19.916 14.595 4.275 1.00 86.56 129 HIS A CA 1
ATOM 990 C C . HIS A 1 129 ? -20.125 14.626 2.757 1.00 86.56 129 HIS A C 1
ATOM 992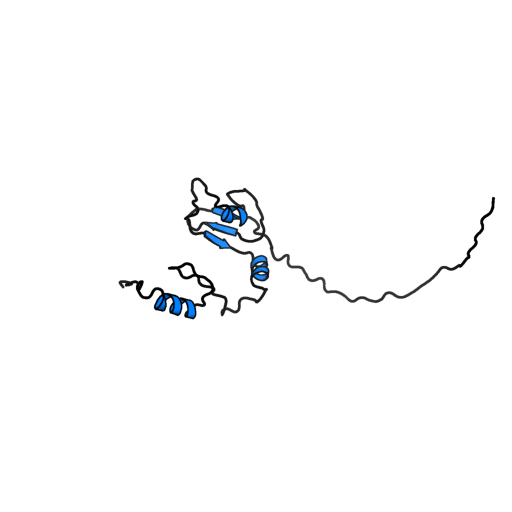 O O . HIS A 1 129 ? -20.072 15.690 2.151 1.00 86.56 129 HIS A O 1
ATOM 998 N N . VAL A 1 130 ? -20.400 13.478 2.137 1.00 84.94 130 VAL A N 1
ATOM 999 C CA . VAL A 1 130 ? -20.649 13.389 0.694 1.00 84.94 130 VAL A CA 1
ATOM 1000 C C . VAL A 1 130 ? -21.918 14.154 0.318 1.00 84.94 130 VAL A C 1
ATOM 1002 O O . VAL A 1 130 ? -21.921 14.871 -0.673 1.00 84.94 130 VAL A O 1
ATOM 1005 N N . THR A 1 131 ? -22.980 14.077 1.117 1.00 82.88 131 THR A N 1
ATOM 1006 C CA . THR A 1 131 ? -24.239 14.782 0.817 1.00 82.88 131 THR A CA 1
ATOM 1007 C C . THR A 1 131 ? -24.184 16.289 1.056 1.00 82.88 131 THR A C 1
ATOM 1009 O O . THR A 1 131 ? -24.938 17.010 0.412 1.00 82.88 131 THR A O 1
ATOM 1012 N N . SER A 1 132 ? -23.309 16.784 1.934 1.00 82.50 132 SER A N 1
ATOM 1013 C CA . SER A 1 132 ? -23.152 18.224 2.192 1.00 82.50 132 SER A CA 1
ATOM 1014 C C . SER A 1 132 ? -22.062 18.877 1.341 1.00 82.50 132 SER A C 1
ATOM 1016 O O . SER A 1 132 ? -22.281 19.947 0.782 1.00 82.50 132 SER A O 1
ATOM 1018 N N . GLU A 1 133 ? -20.906 18.225 1.201 1.00 81.62 133 GLU A N 1
ATOM 1019 C CA . GLU A 1 133 ? -19.715 18.777 0.538 1.00 81.62 133 GLU A CA 1
ATOM 1020 C C . GLU A 1 133 ? -19.572 18.298 -0.918 1.00 81.62 133 GLU A C 1
ATOM 1022 O O . GLU A 1 133 ? -18.835 18.895 -1.702 1.00 81.62 133 GLU A O 1
ATOM 1027 N N . HIS A 1 134 ? -20.273 17.221 -1.292 1.00 83.38 134 HIS A N 1
ATOM 1028 C CA . HIS A 1 134 ? -20.273 16.630 -2.637 1.00 83.38 134 HIS A CA 1
ATOM 1029 C C . HIS A 1 134 ? -21.700 16.419 -3.182 1.00 83.38 134 HIS A C 1
ATOM 1031 O O . HIS A 1 134 ? -21.936 15.536 -4.011 1.00 83.38 134 HIS A O 1
ATOM 1037 N N . ALA A 1 135 ? -22.647 17.262 -2.748 1.00 68.44 135 ALA A N 1
ATOM 1038 C CA . ALA A 1 135 ? -24.066 17.216 -3.117 1.00 68.44 135 ALA A CA 1
ATOM 1039 C C . ALA A 1 135 ? -24.321 17.222 -4.639 1.00 68.44 135 ALA A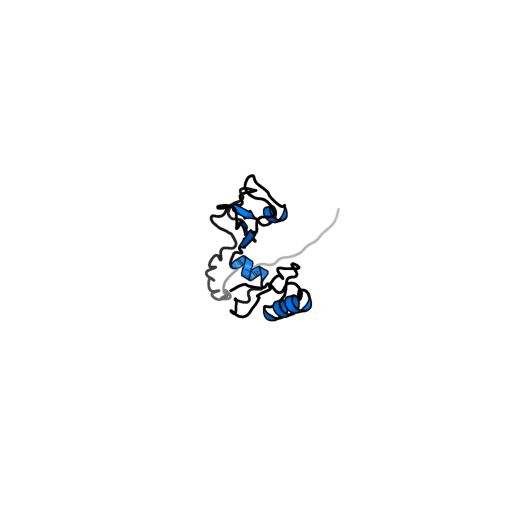 C 1
ATOM 1041 O O . ALA A 1 135 ? -25.327 16.698 -5.109 1.00 68.44 135 ALA A O 1
ATOM 1042 N N . GLU A 1 136 ? -23.398 17.789 -5.420 1.00 59.03 136 GLU A N 1
ATOM 1043 C CA . GLU A 1 136 ? -23.505 17.915 -6.881 1.00 59.03 136 GLU A CA 1
ATOM 1044 C C . GLU A 1 136 ? -23.022 16.667 -7.645 1.00 59.03 136 GLU A C 1
ATOM 1046 O O . GLU A 1 136 ? -23.089 16.623 -8.870 1.00 59.03 136 GLU A O 1
ATOM 1051 N N . THR A 1 137 ? -22.563 15.625 -6.940 1.00 57.78 137 THR A N 1
ATOM 1052 C CA . THR A 1 137 ? -22.104 14.349 -7.527 1.00 57.78 137 THR A CA 1
ATOM 1053 C C . THR A 1 137 ? -23.092 13.204 -7.290 1.00 57.78 137 THR A C 1
ATOM 1055 O O . THR A 1 137 ? -22.708 12.045 -7.130 1.00 57.78 137 THR A O 1
ATOM 1058 N N . SER A 1 138 ? -24.388 13.531 -7.267 1.00 52.38 138 SER A N 1
ATOM 1059 C CA . SER A 1 138 ? -25.474 12.551 -7.289 1.00 52.38 138 SER A CA 1
ATOM 1060 C C . SER A 1 138 ? -25.393 11.771 -8.599 1.00 52.38 138 SER A C 1
ATOM 1062 O O . SER A 1 138 ? -25.783 12.242 -9.664 1.00 52.38 138 SER A O 1
ATOM 1064 N N . THR A 1 139 ? -24.809 10.585 -8.517 1.00 46.25 139 THR A N 1
ATOM 1065 C CA . THR A 1 139 ? -24.752 9.610 -9.596 1.00 46.25 139 THR A CA 1
ATOM 1066 C C . THR A 1 139 ? -26.184 9.206 -9.926 1.00 46.25 139 THR A C 1
ATOM 1068 O O . THR A 1 139 ? -26.859 8.585 -9.108 1.00 46.25 139 THR A O 1
ATOM 1071 N N . GLU A 1 140 ? -26.663 9.555 -11.121 1.00 47.53 140 GLU A N 1
ATOM 1072 C CA . GLU A 1 140 ? -27.770 8.818 -11.721 1.00 47.53 140 GLU A CA 1
ATOM 1073 C C . GLU A 1 140 ? -27.272 7.393 -11.970 1.00 47.53 140 GLU A C 1
ATOM 1075 O O . GLU A 1 140 ? -26.492 7.129 -12.886 1.00 47.53 140 GLU A O 1
ATOM 1080 N N . VAL A 1 141 ? -27.678 6.474 -11.100 1.00 43.94 141 VAL A N 1
ATOM 1081 C CA . VAL A 1 141 ? -27.589 5.046 -11.380 1.00 43.94 141 VAL A CA 1
ATOM 1082 C C . VAL A 1 141 ? -28.809 4.729 -12.235 1.00 43.94 141 VAL A C 1
ATOM 1084 O O . VAL A 1 141 ? -29.924 4.656 -11.727 1.00 43.94 141 VAL A O 1
ATOM 1087 N N . VAL A 1 142 ? -28.606 4.636 -13.548 1.00 47.97 142 VAL A N 1
ATOM 1088 C CA . VAL A 1 142 ? -29.609 4.092 -14.469 1.00 47.97 142 VAL A CA 1
ATOM 1089 C C . VAL A 1 142 ? -29.796 2.615 -14.110 1.00 47.97 142 VAL A C 1
ATOM 1091 O O . VAL A 1 142 ? -28.813 1.871 -14.089 1.00 47.97 142 VAL A O 1
ATOM 1094 N N . GLU A 1 143 ? -31.035 2.248 -13.767 1.00 40.50 143 GLU A N 1
ATOM 1095 C CA . GLU A 1 143 ? -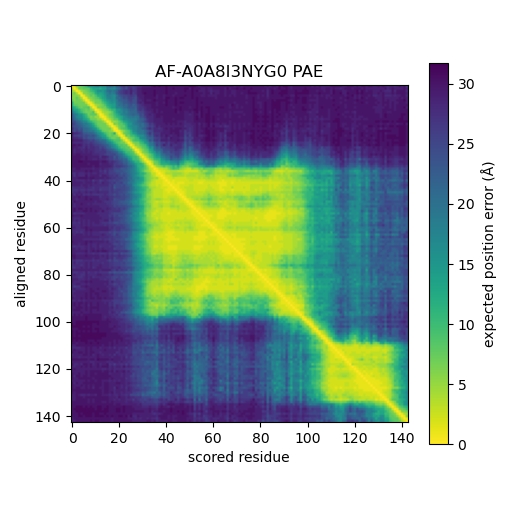31.494 0.868 -13.527 1.00 40.50 143 GLU A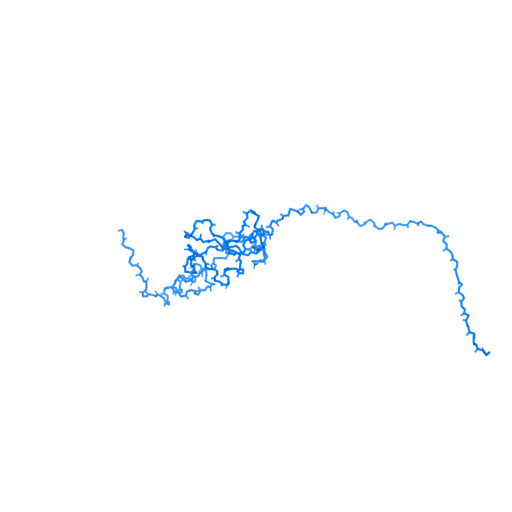 CA 1
ATOM 1096 C C . GLU A 1 143 ? -31.213 -0.079 -14.705 1.00 40.50 143 GLU A C 1
ATOM 1098 O O . GLU A 1 143 ? -31.312 0.360 -15.877 1.00 40.50 143 GLU A O 1
#

Radius of gyration: 30.19 Å; Cα contacts (8 Å, |Δi|>4): 148; chains: 1; bounding box: 91×43×77 Å